Protein AF-A0A061N088-F1 (afdb_monomer_lite)

Foldseek 3Di:
DDQDFWDWDFDPDDDPDTLDTDIDPGDSCHVVVVVVVCVPVVVCSVVVVVCVVPVVD

Sequence (57 aa):
MKDEKSIALVIYTDTTFPYIDLRVDWSDDPLNSMKKLWEVWRNHADTYRQKALNPNL

Structure (mmCIF, N/CA/C/O backbone):
data_AF-A0A061N088-F1
#
_entry.id   AF-A0A061N088-F1
#
loop_
_atom_site.group_PDB
_atom_site.id
_atom_site.type_symbol
_atom_site.label_atom_id
_atom_site.label_alt_id
_atom_site.label_comp_id
_atom_site.label_asym_id
_atom_site.label_entity_id
_atom_site.label_seq_id
_atom_site.pdbx_PDB_ins_code
_atom_site.Cartn_x
_atom_site.Cartn_y
_atom_site.Cartn_z
_atom_site.occupancy
_atom_site.B_iso_or_equiv
_atom_site.auth_seq_id
_atom_site.auth_comp_id
_atom_site.auth_asym_id
_atom_site.auth_atom_id
_atom_site.pdbx_PDB_model_num
ATOM 1 N N . MET A 1 1 ? 5.821 -8.772 -24.680 1.00 48.75 1 MET A N 1
ATOM 2 C CA . MET A 1 1 ? 6.473 -8.966 -23.364 1.00 48.75 1 MET A CA 1
ATOM 3 C C . MET A 1 1 ? 5.859 -7.916 -22.455 1.00 48.75 1 MET A C 1
ATOM 5 O O . MET A 1 1 ? 5.501 -6.880 -22.979 1.00 48.75 1 MET A O 1
ATOM 9 N N . LYS A 1 2 ? 5.566 -8.219 -21.193 1.00 59.75 2 LYS A N 1
ATOM 10 C CA . LYS A 1 2 ? 4.639 -7.419 -20.379 1.00 59.75 2 LYS A CA 1
ATOM 11 C C . LYS A 1 2 ? 5.170 -5.976 -20.166 1.00 59.75 2 LYS A C 1
ATOM 13 O O . LYS A 1 2 ? 6.214 -5.807 -19.545 1.00 59.75 2 LYS A O 1
ATOM 18 N N . ASP A 1 3 ? 4.505 -4.992 -20.791 1.00 84.75 3 ASP A N 1
ATOM 19 C CA . ASP A 1 3 ? 4.905 -3.572 -20.915 1.00 84.75 3 ASP A CA 1
ATOM 20 C C . ASP A 1 3 ? 4.490 -2.705 -19.708 1.00 84.75 3 ASP A C 1
ATOM 22 O O . ASP A 1 3 ? 4.427 -1.476 -19.798 1.00 84.75 3 ASP A O 1
ATOM 26 N N . GLU A 1 4 ? 4.139 -3.307 -18.572 1.00 91.50 4 GLU A N 1
ATOM 27 C CA . GLU A 1 4 ? 3.688 -2.548 -17.413 1.00 91.50 4 GLU A CA 1
ATOM 28 C C . GLU A 1 4 ? 4.796 -1.618 -16.909 1.00 91.50 4 GLU A C 1
ATOM 30 O O . GLU A 1 4 ? 5.932 -2.030 -16.675 1.00 91.50 4 GLU A O 1
ATOM 35 N N . LYS A 1 5 ? 4.437 -0.347 -16.709 1.00 96.62 5 LYS A N 1
ATOM 36 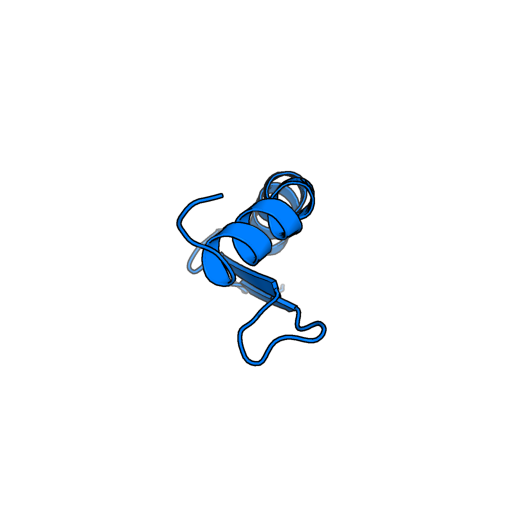C CA . LYS A 1 5 ? 5.299 0.666 -16.084 1.00 96.62 5 LYS A CA 1
ATOM 37 C C . LYS A 1 5 ? 4.828 1.078 -14.699 1.00 96.62 5 LYS A C 1
ATOM 39 O O . LYS A 1 5 ? 5.531 1.808 -14.016 1.00 96.62 5 LYS A O 1
ATOM 44 N N . SER A 1 6 ? 3.668 0.601 -14.264 1.00 97.56 6 SER A N 1
ATOM 45 C CA . SER A 1 6 ? 3.088 0.944 -12.973 1.00 97.56 6 SER A CA 1
ATOM 46 C C . SER A 1 6 ? 2.437 -0.267 -12.316 1.00 97.56 6 SER A C 1
ATOM 48 O O . SER A 1 6 ? 2.092 -1.250 -12.976 1.00 97.56 6 SER A O 1
ATOM 50 N N . ILE A 1 7 ? 2.305 -0.215 -10.993 1.00 98.25 7 ILE A N 1
ATOM 51 C CA . ILE A 1 7 ? 1.611 -1.222 -10.187 1.00 98.25 7 ILE A CA 1
ATOM 52 C C . ILE A 1 7 ? 1.172 -0.599 -8.860 1.00 98.25 7 ILE A C 1
ATOM 54 O O . ILE A 1 7 ? 1.846 0.275 -8.314 1.00 98.25 7 ILE A O 1
ATOM 58 N N . ALA A 1 8 ? 0.053 -1.072 -8.321 1.00 98.12 8 ALA A N 1
ATOM 59 C CA . ALA A 1 8 ? -0.430 -0.688 -7.003 1.00 98.12 8 ALA A CA 1
ATOM 60 C C . ALA A 1 8 ? -0.845 -1.925 -6.197 1.00 98.12 8 ALA A C 1
ATOM 62 O O . ALA A 1 8 ? -1.237 -2.944 -6.769 1.00 98.12 8 ALA A O 1
ATOM 63 N N . LEU A 1 9 ? -0.753 -1.824 -4.873 1.00 97.69 9 LEU A N 1
ATOM 64 C CA . LEU A 1 9 ? -1.217 -2.814 -3.907 1.00 97.69 9 LEU A CA 1
ATOM 65 C C . LEU A 1 9 ? -2.021 -2.093 -2.828 1.00 97.69 9 LEU A C 1
ATOM 67 O O . LEU A 1 9 ? -1.479 -1.251 -2.115 1.00 97.69 9 LEU A O 1
ATOM 71 N N . VAL A 1 10 ? -3.289 -2.472 -2.684 1.00 97.25 10 VAL A N 1
ATOM 72 C CA . VAL A 1 10 ? -4.172 -1.957 -1.635 1.00 97.25 10 VAL A CA 1
ATOM 73 C C . VAL A 1 10 ? -4.681 -3.130 -0.804 1.00 97.25 10 VAL A C 1
ATOM 75 O O . VAL A 1 10 ? -5.199 -4.101 -1.355 1.00 97.25 10 VAL A O 1
ATOM 78 N N . ILE A 1 11 ? -4.517 -3.056 0.516 1.00 96.25 11 ILE A N 1
ATOM 79 C CA . ILE A 1 11 ? -4.974 -4.072 1.472 1.00 96.25 11 ILE A CA 1
ATOM 80 C C . ILE A 1 11 ? -5.900 -3.402 2.479 1.00 96.25 11 ILE A C 1
ATOM 82 O O . ILE A 1 11 ? -5.548 -2.388 3.080 1.00 96.25 11 ILE A O 1
ATOM 86 N N . TYR A 1 12 ? -7.064 -4.007 2.691 1.00 96.19 12 TYR A N 1
ATOM 87 C CA . TYR A 1 12 ? -8.017 -3.617 3.725 1.00 96.19 12 TYR A CA 1
ATOM 88 C C . TYR A 1 12 ? -8.031 -4.650 4.850 1.00 96.19 12 TYR A C 1
ATOM 90 O O . TYR A 1 12 ? -7.827 -5.841 4.612 1.00 96.19 12 TYR A O 1
ATOM 98 N N . THR A 1 13 ? -8.287 -4.180 6.068 1.00 93.94 13 THR A N 1
ATOM 99 C CA . THR A 1 13 ? -8.547 -5.024 7.238 1.00 93.94 13 THR A CA 1
ATOM 100 C C . THR A 1 13 ? -9.928 -4.686 7.807 1.00 93.94 13 THR A C 1
ATOM 102 O O . THR A 1 13 ? -10.935 -4.870 7.133 1.00 93.94 13 THR A O 1
ATOM 105 N N . ASP A 1 14 ? -9.987 -4.192 9.036 1.00 93.12 14 ASP A N 1
ATOM 106 C CA . ASP A 1 14 ? -11.174 -3.886 9.826 1.00 93.12 14 ASP A CA 1
ATOM 107 C C . ASP A 1 14 ? -11.523 -2.386 9.856 1.00 93.12 14 ASP A C 1
ATOM 109 O O . ASP A 1 14 ? -12.517 -1.990 10.461 1.00 93.12 14 ASP A O 1
ATOM 113 N N . THR A 1 15 ? -10.720 -1.538 9.211 1.00 92.12 15 THR A N 1
ATOM 114 C CA . THR A 1 15 ? -10.921 -0.086 9.137 1.00 92.12 15 THR A CA 1
ATOM 115 C C . THR A 1 15 ? -11.616 0.337 7.843 1.00 92.12 15 THR A C 1
ATOM 117 O O . THR A 1 15 ? -11.539 -0.337 6.818 1.00 92.12 15 THR A O 1
ATOM 120 N N . THR A 1 16 ? -12.268 1.504 7.862 1.00 91.06 16 THR A N 1
ATOM 121 C CA . THR A 1 16 ? -12.901 2.106 6.669 1.00 91.06 16 THR A CA 1
ATOM 122 C C . THR A 1 16 ? -11.893 2.705 5.684 1.00 91.06 16 THR A C 1
ATOM 124 O O . THR A 1 16 ? -12.234 2.986 4.537 1.00 91.06 16 THR A O 1
ATOM 127 N N . PHE A 1 17 ? -10.650 2.892 6.124 1.00 92.94 17 PHE A N 1
ATOM 128 C CA . PHE A 1 17 ? -9.513 3.318 5.316 1.00 92.94 17 PHE A CA 1
ATOM 129 C C . PHE A 1 17 ? -8.550 2.139 5.088 1.00 92.94 17 PHE A C 1
ATOM 131 O O . PHE A 1 17 ? -8.551 1.197 5.890 1.00 92.94 17 PHE A O 1
ATOM 138 N N . PRO A 1 18 ? -7.746 2.155 4.006 1.00 95.06 18 PRO A N 1
ATOM 139 C CA . PRO A 1 18 ? -6.842 1.054 3.688 1.00 95.06 18 PRO A CA 1
ATOM 140 C C . PRO A 1 18 ? -5.783 0.858 4.777 1.00 95.06 18 PRO A C 1
ATOM 142 O O . PRO A 1 18 ? -5.214 1.817 5.295 1.00 95.06 18 PRO A O 1
ATOM 145 N N . TYR A 1 19 ? -5.492 -0.406 5.086 1.00 95.62 19 TYR A N 1
ATOM 146 C CA . TYR A 1 19 ? -4.399 -0.784 5.982 1.00 95.62 19 TYR A CA 1
ATOM 147 C C . TYR A 1 19 ? -3.038 -0.531 5.328 1.00 95.62 19 TYR A C 1
ATOM 149 O O . TYR A 1 19 ? -2.094 -0.089 5.980 1.00 95.62 19 TYR A O 1
ATOM 157 N N . ILE A 1 20 ? -2.948 -0.804 4.025 1.00 96.12 20 ILE A N 1
ATOM 158 C CA . ILE A 1 20 ? -1.772 -0.561 3.190 1.00 96.12 20 ILE A CA 1
ATOM 159 C C . ILE A 1 20 ? -2.261 -0.020 1.844 1.00 96.12 20 ILE A C 1
ATOM 161 O O . ILE A 1 20 ? -3.146 -0.620 1.236 1.00 96.12 20 ILE A O 1
ATOM 165 N N . ASP A 1 21 ? -1.663 1.076 1.378 1.00 96.06 21 ASP A N 1
ATOM 166 C CA . ASP A 1 21 ? -1.830 1.625 0.027 1.00 96.06 21 ASP A CA 1
ATOM 167 C C . ASP A 1 21 ? -0.440 1.959 -0.534 1.00 96.06 21 ASP A C 1
ATOM 169 O O . ASP A 1 21 ? 0.202 2.928 -0.127 1.00 96.06 21 ASP A O 1
ATOM 173 N N . LEU A 1 22 ? 0.070 1.082 -1.401 1.00 97.75 22 LEU A N 1
ATOM 174 C CA . LEU A 1 22 ? 1.389 1.194 -2.015 1.00 97.75 22 LEU A CA 1
ATOM 175 C C . LEU A 1 22 ? 1.252 1.386 -3.515 1.00 97.75 22 LEU A C 1
ATOM 177 O O . LEU A 1 22 ? 0.526 0.652 -4.189 1.00 97.75 22 LEU A O 1
ATOM 181 N N . ARG A 1 23 ? 2.025 2.331 -4.050 1.00 98.31 23 ARG A N 1
ATOM 182 C CA . ARG A 1 23 ? 2.001 2.692 -5.465 1.00 98.31 23 ARG A CA 1
ATOM 183 C C . ARG A 1 23 ? 3.408 2.807 -6.021 1.00 98.31 23 ARG A C 1
ATOM 185 O O . ARG A 1 23 ? 4.282 3.433 -5.428 1.00 98.31 23 ARG A O 1
ATOM 192 N N . VAL A 1 24 ? 3.596 2.221 -7.194 1.00 98.19 24 VAL A N 1
ATOM 193 C CA . VAL A 1 24 ? 4.715 2.488 -8.089 1.00 98.19 24 VAL A CA 1
ATOM 194 C C . VAL A 1 24 ? 4.091 3.077 -9.344 1.00 98.19 24 VAL A C 1
ATOM 196 O O . VAL A 1 24 ? 3.588 2.345 -10.193 1.00 98.19 24 VAL A O 1
ATOM 199 N N . ASP A 1 25 ? 4.066 4.405 -9.432 1.00 98.06 25 ASP A N 1
ATOM 200 C CA . ASP A 1 25 ? 3.426 5.093 -10.558 1.00 98.06 25 ASP A CA 1
ATOM 201 C C . ASP A 1 25 ? 4.284 5.034 -11.838 1.00 98.06 25 ASP A C 1
ATOM 203 O O . ASP A 1 25 ? 3.745 5.139 -12.939 1.00 98.06 25 ASP A O 1
ATOM 207 N N . TRP A 1 26 ? 5.600 4.812 -11.712 1.00 97.12 26 TRP A N 1
ATOM 208 C CA . TRP A 1 26 ? 6.504 4.565 -12.838 1.00 97.12 26 TRP A CA 1
ATOM 209 C C . TRP A 1 26 ? 7.721 3.710 -12.435 1.00 97.12 26 TRP A C 1
ATOM 211 O O . TRP A 1 26 ? 8.346 3.957 -11.404 1.00 97.12 26 TRP A O 1
ATOM 221 N N . SER A 1 27 ? 8.071 2.709 -13.2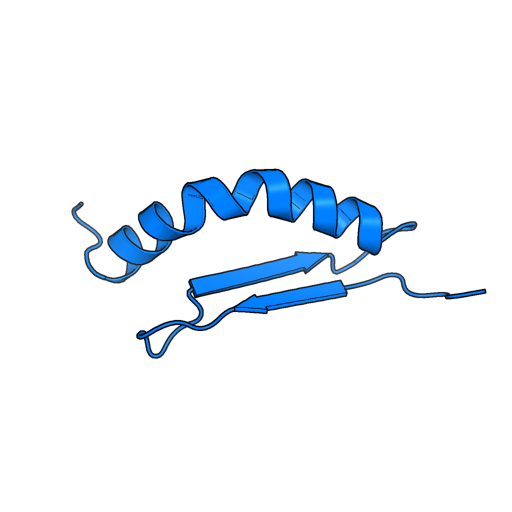45 1.00 97.12 27 SER A N 1
ATOM 222 C CA . SER A 1 27 ? 9.279 1.881 -13.135 1.00 97.12 27 SER A CA 1
ATOM 223 C C . SER A 1 27 ? 9.493 1.102 -14.432 1.00 97.12 27 SER A C 1
ATOM 225 O O . SER A 1 27 ? 8.527 0.652 -15.047 1.00 97.12 27 SER A O 1
ATOM 227 N N . ASP A 1 28 ? 10.745 0.858 -14.816 1.00 96.19 28 ASP A N 1
ATOM 228 C CA . ASP A 1 28 ? 11.048 -0.088 -15.896 1.00 96.19 28 ASP A CA 1
ATOM 229 C C . ASP A 1 28 ? 10.796 -1.552 -15.509 1.00 96.19 28 ASP A C 1
ATOM 231 O O . ASP A 1 28 ? 10.599 -2.390 -16.385 1.00 96.19 28 ASP A O 1
ATOM 235 N N . ASP A 1 29 ? 10.751 -1.834 -14.206 1.00 96.50 29 ASP A N 1
ATOM 236 C CA . ASP A 1 29 ? 10.395 -3.125 -13.616 1.00 96.50 29 ASP A CA 1
ATOM 237 C C . ASP A 1 29 ? 9.475 -2.883 -12.405 1.00 96.50 29 ASP A C 1
ATOM 239 O O . ASP A 1 29 ? 9.930 -2.797 -11.255 1.00 96.50 29 ASP A O 1
ATOM 243 N N . PRO A 1 30 ? 8.174 -2.630 -12.628 1.00 97.31 30 PRO A N 1
ATOM 244 C CA . PRO A 1 30 ? 7.260 -2.250 -11.553 1.00 97.31 30 PRO A CA 1
ATOM 245 C C . PRO A 1 30 ? 7.079 -3.359 -10.517 1.00 97.31 30 PRO A C 1
ATOM 247 O O . PRO A 1 30 ? 6.935 -3.060 -9.333 1.00 97.31 30 PRO A O 1
ATOM 250 N N . LEU A 1 31 ? 7.147 -4.632 -10.918 1.00 96.62 31 LEU A N 1
ATOM 251 C CA . LEU A 1 31 ? 6.976 -5.752 -9.995 1.00 96.62 31 LEU A CA 1
ATOM 252 C C . LEU A 1 31 ? 8.117 -5.826 -8.977 1.00 96.62 31 LEU A C 1
ATOM 254 O O . LEU A 1 31 ? 7.854 -5.955 -7.780 1.00 96.62 31 LEU A O 1
ATOM 258 N N . ASN A 1 32 ? 9.376 -5.739 -9.415 1.00 97.50 32 ASN A N 1
ATOM 259 C CA . ASN A 1 32 ? 10.491 -5.756 -8.468 1.00 97.50 32 ASN A CA 1
ATOM 260 C C . ASN A 1 32 ? 10.548 -4.472 -7.629 1.00 97.50 32 ASN A C 1
ATOM 262 O O . ASN A 1 32 ? 10.876 -4.548 -6.444 1.00 97.50 32 ASN A O 1
ATOM 266 N N . SER A 1 33 ? 10.161 -3.320 -8.184 1.00 97.75 33 SER A N 1
ATOM 267 C CA . SER A 1 33 ? 9.991 -2.087 -7.401 1.00 97.75 33 SER A CA 1
ATOM 268 C C . SER A 1 33 ? 8.923 -2.240 -6.311 1.00 97.75 33 SER A C 1
ATOM 270 O O . SER A 1 33 ? 9.170 -1.875 -5.162 1.00 97.75 33 SER A O 1
ATOM 272 N N . MET A 1 34 ? 7.782 -2.866 -6.618 1.00 98.12 34 MET A N 1
ATOM 273 C CA . MET A 1 34 ? 6.735 -3.157 -5.632 1.00 98.12 34 MET A CA 1
ATOM 274 C C . MET A 1 34 ? 7.202 -4.143 -4.560 1.00 98.12 34 MET A C 1
ATOM 276 O O . MET A 1 3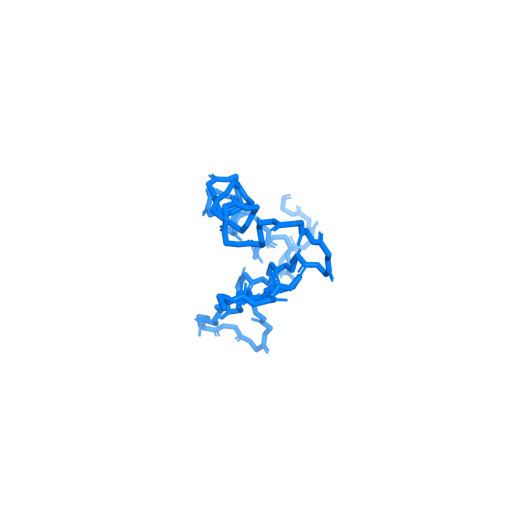4 ? 6.913 -3.933 -3.388 1.00 98.12 34 MET A O 1
ATOM 280 N N . LYS A 1 35 ? 7.961 -5.190 -4.913 1.00 98.06 35 LYS A N 1
ATOM 281 C CA . LYS A 1 35 ? 8.515 -6.130 -3.918 1.00 98.06 35 LYS A CA 1
ATOM 282 C C . LYS A 1 35 ? 9.405 -5.423 -2.896 1.00 98.06 35 LYS A C 1
ATOM 284 O O . LYS A 1 35 ? 9.227 -5.632 -1.702 1.00 98.06 35 LYS A O 1
ATOM 289 N N . LYS A 1 36 ? 10.302 -4.543 -3.354 1.00 97.50 36 LYS A N 1
ATOM 290 C CA . LYS A 1 36 ? 11.157 -3.734 -2.468 1.00 97.50 36 LYS A CA 1
ATOM 291 C C . LYS A 1 36 ? 10.327 -2.817 -1.572 1.00 97.50 36 LYS A C 1
ATOM 293 O O . LYS A 1 36 ? 10.572 -2.735 -0.372 1.00 97.50 36 LYS A O 1
ATOM 298 N N . LEU A 1 37 ? 9.326 -2.147 -2.148 1.00 97.00 37 LEU A N 1
ATOM 299 C CA . LEU A 1 37 ? 8.423 -1.276 -1.397 1.00 97.00 37 LEU A CA 1
ATOM 300 C C . LEU A 1 37 ? 7.652 -2.063 -0.323 1.00 97.00 37 LEU A C 1
ATOM 302 O O . LEU A 1 37 ? 7.551 -1.613 0.817 1.00 97.00 37 LEU A O 1
ATOM 306 N N . TRP A 1 38 ? 7.169 -3.257 -0.672 1.00 97.31 38 TRP A N 1
ATOM 307 C CA . TRP A 1 38 ? 6.480 -4.172 0.231 1.00 97.31 38 TRP A CA 1
ATOM 308 C C . TRP A 1 38 ? 7.365 -4.628 1.390 1.00 97.31 38 TRP A C 1
ATOM 310 O O . TRP A 1 38 ? 6.912 -4.566 2.528 1.00 97.31 38 TRP A O 1
ATOM 320 N N . GLU A 1 39 ? 8.604 -5.056 1.129 1.00 97.19 39 GLU A N 1
ATOM 321 C CA . GLU A 1 39 ? 9.548 -5.527 2.158 1.00 97.19 39 GLU A CA 1
ATOM 322 C C . GLU A 1 39 ? 9.779 -4.491 3.263 1.00 97.19 39 GLU A C 1
ATOM 324 O O . GLU A 1 39 ? 9.871 -4.855 4.437 1.00 97.19 39 GLU A O 1
ATOM 329 N N . VAL A 1 40 ? 9.803 -3.206 2.901 1.00 94.06 40 VAL A N 1
ATOM 330 C CA . VAL A 1 40 ? 9.888 -2.100 3.859 1.00 94.06 40 VAL A CA 1
ATOM 331 C C . VAL A 1 40 ? 8.546 -1.900 4.565 1.00 94.06 40 VAL A C 1
ATOM 333 O O . VAL A 1 40 ? 8.456 -2.007 5.787 1.00 94.06 40 VAL A O 1
ATOM 336 N N . TRP A 1 41 ? 7.477 -1.636 3.812 1.00 94.00 41 TRP A N 1
ATOM 337 C CA . TRP A 1 41 ? 6.218 -1.152 4.385 1.00 94.00 41 TRP A CA 1
ATOM 338 C C . TRP A 1 41 ? 5.450 -2.177 5.211 1.00 94.00 41 TRP A C 1
ATOM 340 O O . TRP A 1 41 ? 4.819 -1.800 6.200 1.00 94.00 41 TRP A O 1
ATOM 350 N N . ARG A 1 42 ? 5.517 -3.469 4.864 1.00 93.62 42 ARG A N 1
ATOM 351 C CA . ARG A 1 42 ? 4.755 -4.519 5.563 1.00 93.62 42 ARG A CA 1
ATOM 352 C C . ARG A 1 42 ? 5.014 -4.551 7.070 1.00 93.62 42 ARG A C 1
ATOM 354 O O . ARG A 1 42 ? 4.123 -4.907 7.830 1.00 93.62 42 ARG A O 1
ATOM 361 N N . ASN A 1 43 ? 6.223 -4.182 7.496 1.00 93.81 43 ASN A N 1
ATOM 362 C CA . ASN A 1 43 ? 6.634 -4.236 8.898 1.00 93.81 43 ASN A CA 1
ATOM 363 C C . ASN A 1 43 ? 6.198 -2.982 9.678 1.00 93.81 43 ASN A C 1
ATOM 365 O O . ASN A 1 43 ? 6.183 -3.004 10.903 1.00 93.81 43 ASN A O 1
ATOM 369 N N . HIS A 1 44 ? 5.830 -1.903 8.978 1.00 91.69 44 HIS A N 1
ATOM 370 C CA . HIS A 1 44 ? 5.440 -0.615 9.563 1.00 91.69 44 HIS A CA 1
ATOM 371 C C . HIS A 1 44 ? 3.935 -0.324 9.462 1.00 91.69 44 HIS A C 1
ATOM 373 O O . HIS A 1 44 ? 3.460 0.645 10.058 1.00 91.69 44 HIS A O 1
ATOM 379 N N . ALA A 1 45 ? 3.183 -1.147 8.725 1.00 93.06 45 ALA A N 1
ATOM 380 C CA . ALA A 1 45 ? 1.766 -0.929 8.445 1.00 93.06 45 ALA A CA 1
ATOM 381 C C . ALA A 1 45 ? 0.918 -0.766 9.717 1.00 93.06 45 ALA A C 1
ATOM 383 O O . ALA A 1 45 ? 0.088 0.140 9.793 1.00 93.06 45 ALA A O 1
ATOM 384 N N . ASP A 1 46 ? 1.170 -1.574 10.752 1.00 93.94 46 ASP A N 1
ATOM 385 C CA . ASP A 1 46 ? 0.416 -1.463 12.004 1.00 93.94 46 ASP A CA 1
ATOM 386 C C . ASP A 1 46 ? 0.698 -0.152 12.744 1.00 93.94 46 ASP A C 1
ATOM 388 O O . ASP A 1 46 ? -0.231 0.515 13.189 1.00 93.94 46 ASP A O 1
ATOM 392 N N . THR A 1 47 ? 1.955 0.297 12.787 1.00 92.38 47 THR A N 1
ATOM 393 C CA . THR A 1 47 ? 2.306 1.596 13.379 1.00 92.38 47 THR A CA 1
ATOM 394 C C . THR A 1 47 ? 1.594 2.745 12.669 1.00 92.38 47 THR A C 1
ATOM 396 O O . THR A 1 47 ? 1.103 3.669 13.318 1.00 92.38 47 THR A O 1
ATOM 399 N N . TYR A 1 48 ? 1.511 2.697 11.337 1.00 89.31 48 TYR A N 1
ATOM 400 C CA . TYR A 1 48 ? 0.814 3.725 10.568 1.00 89.31 48 TYR A CA 1
ATOM 401 C C . TYR A 1 48 ? -0.697 3.708 10.835 1.00 89.31 48 TYR A C 1
ATOM 403 O O . TYR A 1 48 ? -1.287 4.757 11.095 1.00 89.31 48 TYR A O 1
ATOM 411 N N . ARG A 1 49 ? -1.312 2.517 10.874 1.00 92.94 49 ARG A N 1
ATOM 412 C CA . ARG A 1 49 ? -2.719 2.340 11.263 1.00 92.94 49 ARG A CA 1
ATOM 413 C C . ARG A 1 49 ? -2.991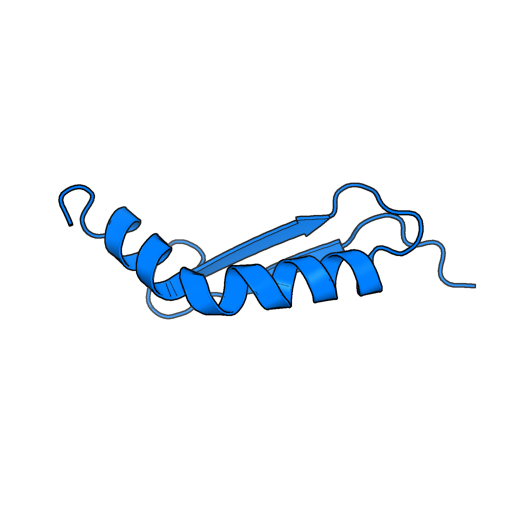 2.899 12.656 1.00 92.94 49 ARG A C 1
ATOM 415 O O . ARG A 1 49 ? -3.959 3.633 12.831 1.00 92.94 49 ARG A O 1
ATOM 422 N N . GLN A 1 50 ? -2.146 2.591 13.637 1.00 94.06 50 GLN A N 1
ATOM 423 C CA . GLN A 1 50 ? -2.329 3.079 15.002 1.00 94.06 50 GLN A CA 1
ATOM 424 C C . GLN A 1 50 ? -2.270 4.607 15.076 1.00 94.06 50 GLN A C 1
ATOM 426 O O . GLN A 1 50 ? -3.125 5.199 15.723 1.00 94.06 50 GLN A O 1
ATOM 431 N N . LYS A 1 51 ? -1.347 5.255 14.353 1.00 91.75 51 LYS A N 1
ATOM 432 C CA . LYS A 1 51 ? -1.288 6.725 14.263 1.00 91.75 51 LYS A CA 1
ATOM 433 C C . LYS A 1 51 ? -2.510 7.336 13.577 1.00 91.75 51 LYS A C 1
ATOM 435 O O . LYS A 1 51 ? -2.949 8.412 13.967 1.00 91.75 51 LYS A O 1
ATOM 440 N N . ALA A 1 52 ? -3.075 6.662 12.576 1.00 90.88 52 ALA A N 1
ATOM 441 C CA . ALA A 1 52 ? -4.308 7.107 11.929 1.00 90.88 52 ALA A CA 1
ATOM 442 C C . ALA A 1 52 ? -5.526 7.011 12.869 1.00 90.88 52 ALA A C 1
ATOM 444 O O . ALA A 1 52 ? -6.396 7.877 12.834 1.00 90.88 52 ALA A O 1
ATOM 445 N N . LEU A 1 53 ? -5.578 5.982 13.724 1.00 92.81 53 LEU A N 1
ATOM 446 C CA . LEU A 1 53 ? -6.635 5.802 14.728 1.00 92.81 53 LEU A CA 1
ATOM 447 C C . LEU A 1 53 ? -6.446 6.700 15.959 1.00 92.81 53 LEU A C 1
ATOM 449 O O . LEU A 1 53 ? -7.423 7.173 16.535 1.00 92.81 53 LEU A O 1
ATOM 453 N N . ASN A 1 54 ? -5.200 6.925 16.369 1.00 93.88 54 ASN A N 1
ATOM 454 C CA . ASN A 1 54 ? -4.824 7.775 17.489 1.00 93.88 54 ASN A CA 1
ATOM 455 C C . ASN A 1 54 ? -3.552 8.575 17.143 1.00 93.88 54 ASN A C 1
ATOM 4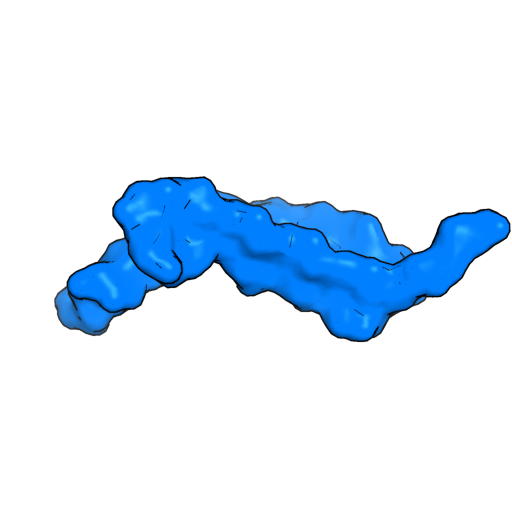57 O O . ASN A 1 54 ? -2.440 8.072 17.306 1.00 93.88 54 ASN A O 1
ATOM 461 N N . PRO A 1 55 ? -3.694 9.836 16.708 1.00 90.06 55 PRO A N 1
ATOM 462 C CA . PRO A 1 55 ? -2.559 10.672 16.314 1.00 90.06 55 PRO A CA 1
ATOM 463 C C . PRO A 1 55 ? -1.564 11.011 17.434 1.00 90.06 55 PRO A C 1
ATOM 465 O O . PRO A 1 55 ? -0.461 11.458 17.134 1.00 90.06 55 PRO A O 1
ATOM 468 N N . ASN A 1 56 ? -1.938 10.816 18.704 1.00 91.00 56 ASN A N 1
ATOM 469 C CA . ASN A 1 56 ? -1.114 11.161 19.870 1.00 91.00 56 ASN A CA 1
ATOM 470 C C . ASN A 1 56 ? -0.319 9.969 20.433 1.00 91.00 56 ASN A C 1
ATOM 472 O O . ASN A 1 56 ? 0.158 10.043 21.567 1.00 91.00 56 ASN A 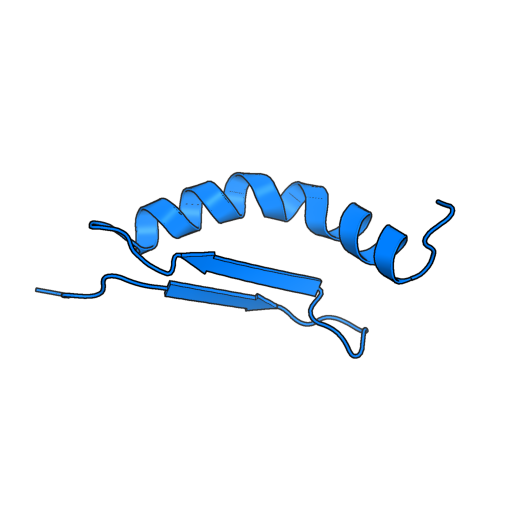O 1
ATOM 476 N N . LEU A 1 57 ? -0.254 8.863 19.686 1.00 77.50 57 LEU A N 1
ATOM 477 C CA . LEU A 1 57 ? 0.407 7.624 20.093 1.00 77.50 57 LEU A CA 1
ATOM 478 C C . LEU A 1 57 ? 1.936 7.677 19.955 1.00 77.50 57 LEU A C 1
ATOM 480 O O . LEU A 1 57 ? 2.430 8.235 18.944 1.00 77.50 57 LEU A O 1
#

Secondary structure (DSSP, 8-state):
------EEEEE--SSSS-SEEEEESS-SSHHHHHHHHHHHHTTTHHHHHHHHH-TT-

Radius of gyration: 13.54 Å; chains: 1; bounding box: 24×20×44 Å

pLDDT: mean 93.21, std 8.33, range [48.75, 98.31]